Protein AF-A0A078A873-F1 (afdb_monomer)

Organism: Stylonychia lemnae (NCBI:txid5949)

Solvent-accessible surface area (backbone atoms only — not comparable to full-atom values): 9848 Å² total; per-residue (Å²): 136,90,78,85,77,94,70,77,91,66,71,92,48,59,65,56,62,47,48,80,76,44,80,87,74,62,96,82,60,62,73,86,63,49,73,56,48,77,45,79,55,89,97,46,81,45,78,40,65,69,49,51,72,36,46,50,52,26,49,53,39,45,72,77,40,62,65,85,76,32,54,64,39,48,48,52,27,51,53,42,46,54,52,48,49,52,50,43,49,53,43,50,52,56,51,51,50,54,56,53,67,69,50,83,52,63,68,58,48,42,49,55,50,52,53,48,50,52,52,32,52,53,43,49,56,51,46,74,71,48,65,98,41,81,92,36,46,65,61,46,52,48,40,52,53,52,37,52,50,44,51,53,52,51,62,73,47,49,77,78,59,52,82,88,126

Mean predicted aligned error: 9.39 Å

Foldseek 3Di:
DFDDPDDDGDPVCPPVVVVLLAADADPPQDPVQQDWDFDPDDPDTDTHHFLPVLVVLLVVDVVVDPNVVSPPSVVVSVVSSVVSNVSSLVSRLVVLQVVLVVDPDLVVSVVVLVVLVVVLVVLVVVLVVQDPDPVCVSVNVNSVSSNVSSVVSSVSSVVSNDPPD

Structure (mmCIF, N/CA/C/O backbone):
data_AF-A0A078A873-F1
#
_entry.id   AF-A0A078A873-F1
#
loop_
_atom_site.group_PDB
_atom_site.id
_atom_site.type_symbol
_atom_site.label_atom_id
_atom_site.label_alt_id
_atom_site.label_comp_id
_atom_site.label_asym_id
_atom_site.label_entity_id
_atom_site.label_seq_id
_atom_site.pdbx_PDB_ins_code
_atom_site.Cartn_x
_atom_site.Cartn_y
_atom_site.Cartn_z
_atom_site.occupancy
_atom_site.B_iso_or_equiv
_atom_site.auth_seq_id
_atom_site.auth_comp_id
_atom_site.auth_asym_id
_atom_site.auth_atom_id
_atom_site.pdbx_PDB_model_num
ATOM 1 N N . MET A 1 1 ? 4.518 14.159 -18.890 1.00 29.50 1 MET A N 1
ATOM 2 C CA . MET A 1 1 ? 4.960 14.327 -20.296 1.00 29.50 1 MET A CA 1
ATOM 3 C C . MET A 1 1 ? 6.431 14.709 -20.247 1.00 29.50 1 MET A C 1
ATOM 5 O O . MET A 1 1 ? 6.755 15.573 -19.449 1.00 29.50 1 MET A O 1
ATOM 9 N N . ILE A 1 2 ? 7.322 14.037 -20.979 1.00 33.69 2 ILE A N 1
ATOM 10 C CA . ILE A 1 2 ? 8.762 14.352 -20.968 1.00 33.69 2 ILE A CA 1
ATOM 11 C C . ILE A 1 2 ? 9.029 15.243 -22.185 1.00 33.69 2 ILE A C 1
ATOM 13 O O . ILE A 1 2 ? 8.857 14.781 -23.309 1.00 33.69 2 ILE A O 1
ATOM 17 N N . SER A 1 3 ? 9.370 16.513 -21.957 1.00 30.94 3 SER A N 1
ATOM 18 C CA . SER A 1 3 ? 9.755 17.457 -23.015 1.00 30.94 3 SER A CA 1
ATOM 19 C C . SER A 1 3 ? 11.266 17.382 -23.250 1.00 30.94 3 SER A C 1
ATOM 21 O O . SER A 1 3 ? 12.039 17.341 -22.294 1.00 30.94 3 SER A O 1
ATOM 23 N N . THR A 1 4 ? 11.691 17.323 -24.512 1.00 41.44 4 THR A N 1
ATOM 24 C CA . THR A 1 4 ? 13.090 17.102 -24.921 1.00 41.44 4 THR A CA 1
ATOM 25 C C . THR A 1 4 ? 13.660 18.279 -25.712 1.00 41.44 4 THR A C 1
ATOM 27 O O . THR A 1 4 ? 14.309 18.075 -26.737 1.00 41.44 4 THR A O 1
ATOM 30 N N . ASP A 1 5 ? 13.457 19.513 -25.248 1.00 36.34 5 ASP A N 1
ATOM 31 C CA . ASP A 1 5 ? 14.071 20.683 -25.883 1.00 36.34 5 ASP A CA 1
ATOM 32 C C . ASP A 1 5 ? 15.450 21.009 -25.280 1.00 36.34 5 ASP A C 1
ATOM 34 O O . ASP A 1 5 ? 15.597 21.717 -24.290 1.00 36.34 5 ASP A O 1
ATOM 38 N N . SER A 1 6 ? 16.472 20.427 -25.918 1.00 42.94 6 SER A N 1
ATOM 39 C CA . SER A 1 6 ? 17.846 20.901 -26.204 1.00 42.94 6 SER A CA 1
ATOM 40 C C . SER A 1 6 ? 18.712 21.705 -25.202 1.00 42.94 6 SER A C 1
ATOM 42 O O . SER A 1 6 ? 19.849 22.023 -25.557 1.00 42.94 6 SER A O 1
ATOM 44 N N . LYS A 1 7 ? 18.326 21.975 -23.950 1.00 35.41 7 LYS A N 1
ATOM 45 C CA . LYS A 1 7 ? 19.228 22.591 -22.946 1.00 35.41 7 LYS A CA 1
ATOM 46 C C . LYS A 1 7 ? 19.014 22.035 -21.539 1.00 35.41 7 LYS A C 1
ATOM 48 O O . LYS A 1 7 ? 18.403 22.679 -20.698 1.00 35.41 7 LYS A O 1
ATOM 53 N N . GLY A 1 8 ? 19.599 20.866 -21.272 1.00 39.00 8 GLY A N 1
ATOM 54 C CA . GLY A 1 8 ? 19.561 20.235 -19.951 1.00 39.00 8 GLY A CA 1
ATOM 55 C C . GLY A 1 8 ? 18.197 19.618 -19.634 1.00 39.00 8 GLY A C 1
ATOM 56 O O . GLY A 1 8 ? 17.147 20.181 -19.923 1.00 39.00 8 GLY A O 1
ATOM 57 N N . PHE A 1 9 ? 18.210 18.413 -19.071 1.00 43.66 9 PHE A N 1
ATOM 58 C CA . PHE A 1 9 ? 16.983 17.683 -18.773 1.00 43.66 9 PHE A CA 1
ATOM 59 C C . PHE A 1 9 ? 16.409 18.144 -17.435 1.00 43.66 9 PHE A C 1
ATOM 61 O O . PHE A 1 9 ? 17.008 17.912 -16.387 1.00 43.66 9 PHE A O 1
ATOM 68 N N . TYR A 1 10 ? 15.225 18.748 -17.477 1.00 39.06 10 TYR A N 1
ATOM 69 C CA . TYR A 1 10 ? 14.359 18.902 -16.316 1.00 39.06 10 TYR A CA 1
ATOM 70 C C . TYR A 1 10 ? 13.255 17.847 -16.450 1.00 39.06 10 TYR A C 1
ATOM 72 O O . TYR A 1 10 ? 12.367 17.972 -17.292 1.00 39.06 10 TYR A O 1
ATOM 80 N N . ILE A 1 11 ? 13.309 16.765 -15.665 1.00 49.22 11 ILE A N 1
ATOM 81 C CA . ILE A 1 11 ? 12.095 15.973 -15.442 1.00 49.22 11 ILE A CA 1
ATOM 82 C C . ILE A 1 11 ? 11.259 16.846 -14.516 1.00 49.22 11 ILE A C 1
ATOM 84 O O . ILE A 1 11 ? 11.454 16.807 -13.304 1.00 49.22 11 ILE A O 1
ATOM 88 N N . GLU A 1 12 ? 10.375 17.663 -15.098 1.00 42.19 12 GLU A N 1
ATOM 89 C CA . GLU A 1 12 ? 9.560 18.661 -14.383 1.00 42.19 12 GLU A CA 1
ATOM 90 C C . GLU A 1 12 ? 8.782 18.074 -13.204 1.00 42.19 12 GLU A C 1
ATOM 92 O O . GLU A 1 12 ? 8.329 18.819 -12.341 1.00 42.19 12 GLU A O 1
ATOM 97 N N . ASN A 1 13 ? 8.666 16.744 -13.120 1.00 51.75 13 ASN A N 1
ATOM 98 C CA . ASN A 1 13 ? 7.988 16.100 -12.016 1.00 51.75 13 ASN A CA 1
ATOM 99 C C . ASN A 1 13 ? 8.462 14.660 -11.737 1.00 51.75 13 ASN A C 1
ATOM 101 O O . ASN A 1 13 ? 7.678 13.710 -11.745 1.00 51.75 13 ASN A O 1
ATOM 105 N N . LEU A 1 14 ? 9.764 14.474 -11.472 1.00 51.47 14 LEU A N 1
ATOM 106 C CA . LEU A 1 14 ? 10.321 13.166 -11.073 1.00 51.47 14 LEU A CA 1
ATOM 107 C C . LEU A 1 14 ? 9.574 12.587 -9.854 1.00 51.47 14 LEU A C 1
ATOM 109 O O . LEU A 1 14 ? 9.310 11.387 -9.790 1.00 51.47 14 LEU A O 1
ATOM 113 N N . GLY A 1 15 ? 9.159 13.463 -8.933 1.00 54.22 15 GLY A N 1
ATOM 114 C CA . GLY A 1 15 ? 8.346 13.108 -7.773 1.00 54.22 15 GLY A CA 1
ATOM 115 C C . GLY A 1 15 ? 6.931 12.631 -8.122 1.00 54.22 15 GLY A C 1
ATOM 116 O O . GLY A 1 15 ? 6.424 11.731 -7.459 1.00 54.22 15 GLY A O 1
ATOM 117 N N . GLU A 1 16 ? 6.277 13.161 -9.162 1.00 52.62 16 GLU A N 1
ATOM 118 C CA . GLU A 1 16 ? 4.968 12.642 -9.603 1.00 52.62 16 GLU A CA 1
ATOM 119 C C . GLU A 1 16 ? 5.088 11.269 -10.257 1.00 52.62 16 GLU A C 1
ATOM 121 O O . GLU A 1 16 ? 4.308 10.377 -9.929 1.00 52.62 16 GLU A O 1
ATOM 126 N N . LEU A 1 17 ? 6.109 11.059 -11.092 1.00 52.34 17 LEU A N 1
ATOM 127 C CA . LEU A 1 17 ? 6.383 9.741 -11.669 1.00 52.34 17 LEU A CA 1
ATOM 128 C C . LEU A 1 17 ? 6.653 8.707 -10.563 1.00 52.34 17 LEU A C 1
ATOM 130 O O . LEU A 1 17 ? 6.172 7.576 -10.615 1.00 52.34 17 LEU A O 1
ATOM 134 N N . ASN A 1 18 ? 7.379 9.104 -9.515 1.00 55.66 18 ASN A N 1
ATOM 135 C CA . ASN A 1 18 ? 7.635 8.236 -8.372 1.00 55.66 18 ASN A CA 1
ATOM 136 C C . ASN A 1 18 ? 6.360 7.984 -7.541 1.00 55.66 18 ASN A C 1
ATOM 138 O O . ASN A 1 18 ? 6.158 6.864 -7.067 1.00 55.66 18 ASN A O 1
ATOM 142 N N . LYS A 1 19 ? 5.465 8.977 -7.404 1.00 59.62 19 LYS A N 1
ATOM 143 C CA . LYS A 1 19 ? 4.156 8.844 -6.730 1.00 59.62 19 LYS A CA 1
ATOM 144 C C . LYS A 1 19 ? 3.207 7.893 -7.452 1.00 59.62 19 LYS A C 1
ATOM 146 O O . LYS A 1 19 ? 2.561 7.092 -6.783 1.00 59.62 19 LYS A O 1
ATOM 151 N N . GLU A 1 20 ? 3.153 7.923 -8.785 1.00 57.47 20 GLU A N 1
ATOM 152 C CA . GLU A 1 20 ? 2.361 6.962 -9.577 1.00 57.47 20 GLU A CA 1
ATOM 153 C C . GLU A 1 20 ? 2.781 5.506 -9.316 1.00 57.47 20 GLU A C 1
ATOM 155 O O . GLU A 1 20 ? 1.986 4.573 -9.452 1.00 57.47 20 GLU A O 1
ATOM 160 N N . HIS A 1 21 ? 4.028 5.316 -8.886 1.00 58.62 21 HIS A N 1
ATOM 161 C CA . HIS A 1 21 ? 4.623 4.027 -8.563 1.00 58.62 21 HIS A CA 1
ATOM 162 C C . HIS A 1 21 ? 4.847 3.801 -7.061 1.00 58.62 21 HIS A C 1
ATOM 164 O O . HIS A 1 21 ? 5.562 2.867 -6.703 1.00 58.62 21 HIS A O 1
ATOM 170 N N . SER A 1 22 ? 4.274 4.628 -6.183 1.00 65.81 22 SER A N 1
ATOM 171 C CA . SER A 1 22 ? 4.401 4.500 -4.724 1.00 65.81 22 SER A CA 1
ATOM 172 C C . SER A 1 22 ? 3.065 4.116 -4.088 1.00 65.81 22 SER A C 1
ATOM 174 O O . SER A 1 22 ? 2.024 4.569 -4.565 1.00 65.81 22 SER A O 1
ATOM 176 N N . PRO A 1 23 ? 3.041 3.298 -3.022 1.00 72.38 23 PRO A N 1
ATOM 177 C CA . PRO A 1 23 ? 1.804 2.916 -2.336 1.00 72.38 23 PRO A CA 1
ATOM 178 C C . PRO A 1 23 ? 1.030 4.140 -1.822 1.00 72.38 23 PRO A C 1
ATOM 180 O O . PRO A 1 23 ? 1.607 5.202 -1.584 1.00 72.38 23 PRO A O 1
ATOM 183 N N . SER A 1 24 ? -0.292 4.011 -1.671 1.00 80.44 24 SER A N 1
ATOM 184 C CA . SER A 1 24 ? -1.113 5.083 -1.092 1.00 80.44 24 SER A CA 1
ATOM 185 C C . SER A 1 24 ? -0.713 5.280 0.365 1.00 80.44 24 SER A C 1
ATOM 187 O O . SER A 1 24 ? -0.576 4.316 1.113 1.00 80.44 24 SER A O 1
ATOM 189 N N . LEU A 1 25 ? -0.549 6.523 0.803 1.00 84.81 25 LEU A N 1
ATOM 190 C CA . LEU A 1 25 ? -0.337 6.809 2.219 1.00 84.81 25 LEU A CA 1
ATOM 191 C C . LEU A 1 25 ? -1.686 7.091 2.894 1.00 84.81 25 LEU A C 1
ATOM 193 O O . LEU A 1 25 ? -2.548 7.728 2.281 1.00 84.81 25 LEU A O 1
ATOM 197 N N . PRO A 1 26 ? -1.898 6.654 4.148 1.00 86.00 26 PRO A N 1
ATOM 198 C CA . PRO A 1 26 ? -3.013 7.138 4.952 1.00 86.00 26 PRO A CA 1
ATOM 199 C C . PRO A 1 26 ? -3.002 8.672 5.038 1.00 86.00 26 PRO A C 1
ATOM 201 O O . PRO A 1 26 ? -1.938 9.283 5.093 1.00 86.00 26 PRO A O 1
ATOM 204 N N . MET A 1 27 ? -4.183 9.294 5.096 1.00 82.44 27 MET A N 1
ATOM 205 C CA . MET A 1 27 ? -4.340 10.758 5.021 1.00 82.44 27 MET A CA 1
ATOM 206 C C . MET A 1 27 ? -3.518 11.529 6.070 1.00 82.44 27 MET A C 1
ATOM 208 O O . MET A 1 27 ? -3.008 12.603 5.771 1.00 82.44 27 MET A O 1
ATOM 212 N N . ASN A 1 28 ? -3.348 10.954 7.264 1.00 85.12 28 ASN A N 1
ATOM 213 C CA . ASN A 1 28 ? -2.618 11.559 8.383 1.00 85.12 28 ASN A CA 1
ATOM 214 C C . ASN A 1 28 ? -1.268 10.875 8.652 1.00 85.12 28 ASN A C 1
ATOM 216 O O . ASN A 1 28 ? -0.715 11.012 9.741 1.00 85.12 28 ASN A O 1
ATOM 220 N N . PHE A 1 29 ? -0.752 10.097 7.696 1.00 86.94 29 PHE A N 1
ATOM 221 C CA . PHE A 1 29 ? 0.524 9.418 7.876 1.00 86.94 29 PHE A CA 1
ATOM 222 C C . PHE A 1 29 ? 1.674 10.446 7.918 1.00 86.94 29 PHE A C 1
ATOM 224 O O . PHE A 1 29 ? 1.821 11.225 6.969 1.00 86.94 29 PHE A O 1
ATOM 231 N N . PRO A 1 30 ? 2.491 10.470 8.987 1.00 86.88 30 PRO A N 1
ATOM 232 C CA . PRO A 1 30 ? 3.561 11.452 9.147 1.00 86.88 30 PRO A CA 1
ATOM 233 C C . PRO A 1 30 ? 4.649 11.255 8.088 1.00 86.88 30 PRO A C 1
ATOM 235 O O . PRO A 1 30 ? 5.179 10.154 7.910 1.00 86.88 30 PRO A O 1
ATOM 238 N N . LYS A 1 31 ? 5.009 12.335 7.386 1.00 83.12 31 LYS A N 1
ATOM 239 C CA . LYS A 1 31 ? 5.997 12.294 6.293 1.00 83.12 31 LYS A CA 1
ATOM 240 C C . LYS A 1 31 ? 7.390 11.926 6.795 1.00 83.12 31 LYS A C 1
ATOM 242 O O . LYS A 1 31 ? 8.168 11.336 6.057 1.00 83.12 31 LYS A O 1
ATOM 247 N N . GLU A 1 32 ? 7.679 12.215 8.057 1.00 83.25 32 GLU A N 1
ATOM 248 C CA . GLU A 1 32 ? 8.946 11.923 8.725 1.00 83.25 32 GLU A CA 1
ATOM 249 C C . GLU A 1 32 ? 9.171 10.414 8.905 1.00 83.25 32 GLU A C 1
ATOM 251 O O . GLU A 1 32 ? 10.305 9.978 9.087 1.00 83.25 32 GLU A O 1
ATOM 256 N N . ARG A 1 33 ? 8.101 9.604 8.843 1.00 82.88 33 ARG A N 1
ATOM 257 C CA . ARG A 1 33 ? 8.185 8.137 8.893 1.00 82.88 33 ARG A CA 1
ATOM 258 C C . ARG A 1 33 ? 8.419 7.498 7.528 1.00 82.88 33 ARG A C 1
ATOM 260 O O . ARG A 1 33 ? 8.613 6.283 7.470 1.00 82.88 33 ARG A O 1
ATOM 267 N N . LEU A 1 34 ? 8.384 8.269 6.439 1.00 82.19 34 LEU A N 1
ATOM 268 C CA . LEU A 1 34 ? 8.729 7.733 5.129 1.00 82.19 34 LEU A CA 1
ATOM 269 C C . LEU A 1 34 ? 10.201 7.321 5.116 1.00 82.19 34 LEU A C 1
ATOM 271 O O . LEU A 1 34 ? 11.044 8.005 5.702 1.00 82.19 34 LEU A O 1
ATOM 275 N N . PRO A 1 35 ? 10.530 6.186 4.481 1.00 77.00 35 PRO A N 1
ATOM 276 C CA . PRO A 1 35 ? 11.909 5.770 4.391 1.00 77.00 35 PRO A CA 1
ATOM 277 C C . PRO A 1 35 ? 12.642 6.787 3.510 1.00 77.00 35 PRO A C 1
ATOM 279 O O . PRO A 1 35 ? 12.270 7.031 2.360 1.00 77.00 35 PRO A O 1
ATOM 282 N N . CYS A 1 36 ? 13.692 7.374 4.070 1.00 73.06 36 CYS A N 1
ATOM 283 C CA . CYS A 1 36 ? 14.558 8.322 3.389 1.00 73.06 36 CYS A CA 1
ATOM 284 C C . CYS A 1 36 ? 16.009 7.918 3.624 1.00 73.06 36 CYS A C 1
ATOM 286 O O . CYS A 1 36 ? 16.373 7.482 4.721 1.00 73.06 36 CYS A O 1
ATOM 288 N N . LYS A 1 37 ? 16.863 8.094 2.613 1.00 66.56 37 LYS A N 1
ATOM 289 C CA . LYS A 1 37 ? 18.306 7.995 2.831 1.00 66.56 37 LYS A CA 1
ATOM 290 C C . LYS A 1 37 ? 18.792 9.325 3.386 1.00 66.56 37 LYS A C 1
ATOM 292 O O . LYS A 1 37 ? 18.664 10.360 2.735 1.00 66.56 37 LYS A O 1
ATOM 297 N N . ILE A 1 38 ? 19.339 9.281 4.596 1.00 60.88 38 ILE A N 1
ATOM 298 C CA . ILE A 1 38 ? 20.004 10.426 5.212 1.00 60.88 38 ILE A CA 1
ATOM 299 C C . ILE A 1 38 ? 21.448 10.413 4.721 1.00 60.88 38 ILE A C 1
ATOM 301 O O . ILE A 1 38 ? 22.257 9.598 5.167 1.00 60.88 38 ILE A O 1
ATOM 305 N N . TYR A 1 39 ? 21.773 11.325 3.812 1.00 56.72 39 TYR A N 1
ATOM 306 C CA . TYR A 1 39 ? 23.155 11.589 3.441 1.00 56.72 39 TYR A CA 1
ATOM 307 C C . TYR A 1 39 ? 23.689 12.705 4.335 1.00 56.72 39 TYR A C 1
ATOM 309 O O . TYR A 1 39 ? 23.171 13.823 4.340 1.00 56.72 39 TYR A O 1
ATOM 317 N N . LYS A 1 40 ? 24.731 12.395 5.113 1.00 51.91 40 LYS A N 1
ATOM 318 C CA . LYS A 1 40 ? 25.512 13.411 5.821 1.00 51.91 40 LYS A CA 1
ATOM 319 C C . LYS A 1 40 ? 26.581 13.930 4.868 1.00 51.91 40 LYS A C 1
ATOM 321 O O . LYS A 1 40 ? 27.629 13.305 4.725 1.00 51.91 40 LYS A O 1
ATOM 326 N N . ILE A 1 41 ? 26.305 15.049 4.207 1.00 54.00 41 ILE A N 1
ATOM 327 C CA . ILE A 1 41 ? 27.312 15.787 3.442 1.00 54.00 41 ILE A CA 1
ATOM 328 C C . ILE A 1 41 ? 27.657 17.013 4.289 1.00 54.00 41 ILE A C 1
ATOM 330 O O . ILE A 1 41 ? 26.838 17.916 4.457 1.00 54.00 41 ILE A O 1
ATOM 334 N N . THR A 1 42 ? 28.848 16.988 4.896 1.00 66.06 42 THR A N 1
ATOM 335 C CA . THR A 1 42 ? 29.333 18.037 5.814 1.00 66.06 42 THR A CA 1
ATOM 336 C C . THR A 1 42 ? 28.306 18.405 6.907 1.00 66.06 42 THR A C 1
ATOM 338 O O . THR A 1 42 ? 27.936 17.536 7.694 1.00 66.06 42 THR A O 1
ATOM 341 N N . LEU A 1 43 ? 27.868 19.668 6.999 1.00 50.72 43 LEU A N 1
ATOM 342 C CA . LEU A 1 43 ? 26.957 20.203 8.031 1.00 50.72 43 LEU A CA 1
ATOM 343 C C . LEU A 1 43 ? 25.476 20.189 7.608 1.00 50.72 43 LEU A C 1
ATOM 345 O O . LEU A 1 43 ? 24.626 20.669 8.355 1.00 50.72 43 LEU A O 1
ATOM 349 N N . THR A 1 44 ? 25.156 19.639 6.433 1.00 41.28 44 THR A N 1
ATOM 350 C CA . THR A 1 44 ? 23.795 19.659 5.880 1.00 41.28 44 THR A CA 1
ATOM 351 C C . THR A 1 44 ? 23.261 18.236 5.751 1.00 41.28 44 THR A C 1
ATOM 353 O O . THR A 1 44 ? 23.937 17.340 5.242 1.00 41.28 44 THR A O 1
ATOM 356 N N . ILE A 1 45 ? 22.034 18.010 6.219 1.00 55.12 45 ILE A N 1
ATOM 357 C CA . ILE A 1 45 ? 21.336 16.735 6.043 1.00 55.12 45 ILE A CA 1
ATOM 358 C C . ILE A 1 45 ? 20.578 16.801 4.719 1.00 55.12 45 ILE A C 1
ATOM 360 O O . ILE A 1 45 ? 19.625 17.566 4.593 1.00 55.12 45 ILE A O 1
ATOM 364 N N . MET A 1 46 ? 20.990 15.991 3.741 1.00 43.62 46 MET A N 1
ATOM 365 C CA . MET A 1 46 ? 20.189 15.754 2.541 1.00 43.62 46 MET A CA 1
ATOM 366 C C . MET A 1 46 ? 19.304 14.529 2.753 1.00 43.62 46 MET A C 1
ATOM 368 O O . MET A 1 46 ? 19.790 13.436 3.055 1.00 43.62 46 MET A O 1
ATOM 372 N N . ILE A 1 47 ? 17.999 14.732 2.584 1.00 54.12 47 ILE A N 1
ATOM 373 C CA . ILE A 1 47 ? 16.975 13.690 2.617 1.00 54.12 47 ILE A CA 1
ATOM 374 C C . ILE A 1 47 ? 16.681 13.329 1.161 1.00 54.12 47 ILE A C 1
ATOM 376 O O . ILE A 1 47 ? 16.010 14.089 0.469 1.00 54.12 47 I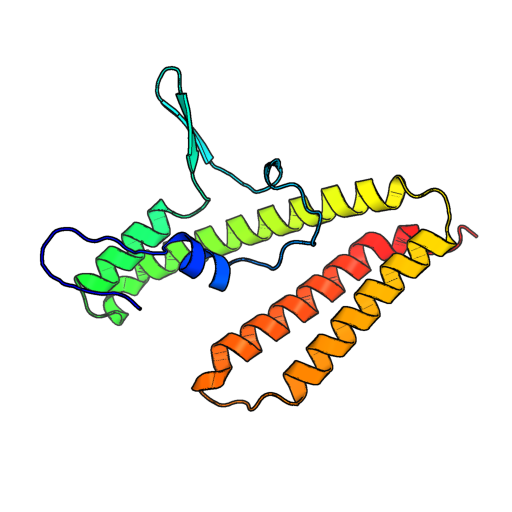LE A O 1
ATOM 380 N N . ALA A 1 48 ? 17.216 12.205 0.688 1.00 58.59 48 ALA A N 1
ATOM 381 C CA . ALA A 1 48 ? 16.920 11.706 -0.653 1.00 58.59 48 ALA A CA 1
ATOM 382 C C . ALA A 1 48 ? 15.817 10.643 -0.596 1.00 58.59 48 ALA A C 1
ATOM 384 O O . ALA A 1 48 ? 15.801 9.799 0.315 1.00 58.59 48 ALA A O 1
ATOM 385 N N . GLU A 1 49 ? 14.918 10.660 -1.583 1.00 65.88 49 GLU A N 1
ATOM 386 C CA . GLU A 1 49 ? 13.893 9.627 -1.731 1.00 65.88 49 GLU A CA 1
ATOM 387 C C . GLU A 1 49 ? 14.553 8.267 -2.000 1.00 65.88 49 GLU A C 1
ATOM 389 O O . GLU A 1 49 ? 15.524 8.146 -2.757 1.00 65.88 49 GLU A O 1
ATOM 394 N N . LEU A 1 50 ? 14.023 7.197 -1.393 1.00 69.06 50 LEU A N 1
ATOM 395 C CA . LEU A 1 50 ? 14.485 5.856 -1.738 1.00 69.06 50 LEU A CA 1
ATOM 396 C C . LEU A 1 50 ? 14.280 5.605 -3.239 1.00 69.06 50 LEU A C 1
ATOM 398 O O . LEU A 1 50 ? 13.194 5.816 -3.781 1.00 69.06 50 LEU A O 1
ATOM 402 N N . CYS A 1 51 ? 15.329 5.068 -3.866 1.00 80.25 51 CYS A N 1
ATOM 403 C CA . CYS A 1 51 ? 15.383 4.636 -5.266 1.00 80.25 51 CYS A CA 1
ATOM 404 C C . CYS A 1 51 ? 15.579 5.720 -6.325 1.00 80.25 51 CYS A C 1
ATOM 406 O O . CYS A 1 51 ? 15.592 5.371 -7.503 1.00 80.25 51 CYS A O 1
ATOM 408 N N . GLU A 1 52 ? 15.820 6.975 -5.943 1.00 81.81 52 GLU A N 1
ATOM 409 C CA . GLU A 1 52 ? 16.114 8.058 -6.893 1.00 81.81 52 GLU A CA 1
ATOM 410 C C . GLU A 1 52 ? 17.293 7.714 -7.822 1.00 81.81 52 GLU A C 1
ATOM 412 O O . GLU A 1 52 ? 17.166 7.764 -9.041 1.00 81.81 52 GLU A O 1
ATOM 417 N N . GLU A 1 53 ? 18.413 7.240 -7.269 1.00 83.50 53 GLU A N 1
ATOM 418 C CA . GLU A 1 53 ? 19.585 6.845 -8.065 1.00 83.50 53 GLU A CA 1
ATOM 419 C C . GLU A 1 53 ? 19.267 5.713 -9.059 1.00 83.50 53 GLU A C 1
ATOM 421 O O . GLU A 1 53 ? 19.694 5.740 -10.214 1.00 83.50 53 GLU A O 1
ATOM 426 N N . ALA A 1 54 ? 18.495 4.713 -8.623 1.00 84.69 54 ALA A N 1
ATOM 427 C CA . ALA A 1 54 ? 18.101 3.595 -9.475 1.00 84.69 54 ALA A CA 1
ATOM 428 C C . ALA A 1 54 ? 17.128 4.044 -10.578 1.00 84.69 54 ALA A C 1
ATOM 430 O O . ALA A 1 54 ? 17.246 3.591 -11.716 1.00 84.69 54 ALA A O 1
ATOM 431 N N . LEU A 1 55 ? 16.216 4.969 -10.258 1.00 84.19 55 LEU A N 1
ATOM 432 C CA . LEU A 1 55 ? 15.299 5.588 -11.211 1.00 84.19 55 LEU A CA 1
ATOM 433 C C . LEU A 1 55 ? 16.062 6.394 -12.264 1.00 84.19 55 LEU A C 1
ATOM 435 O O . LEU A 1 55 ? 15.774 6.261 -13.452 1.00 84.19 55 LEU A O 1
ATOM 439 N N . ILE A 1 56 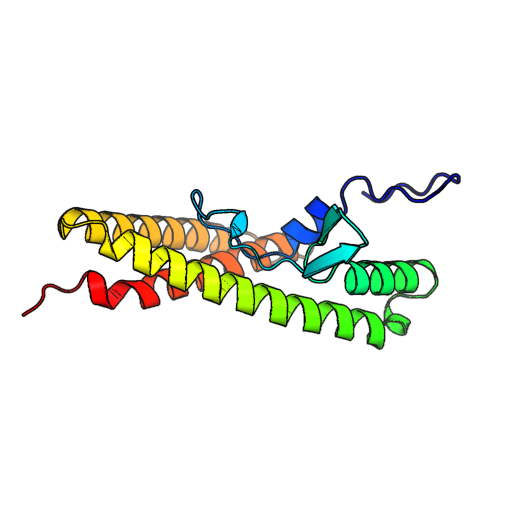? 17.052 7.190 -11.852 1.00 84.56 56 ILE A N 1
ATOM 440 C CA . ILE A 1 56 ? 17.890 7.977 -12.765 1.00 84.56 56 ILE A CA 1
ATOM 441 C C . ILE A 1 56 ? 18.651 7.045 -13.710 1.00 84.56 56 ILE A C 1
ATOM 443 O O . ILE A 1 56 ? 18.588 7.237 -14.921 1.00 84.56 56 ILE A O 1
ATOM 447 N N . LYS A 1 57 ? 19.313 6.001 -13.193 1.00 87.06 57 LYS A N 1
ATOM 448 C CA . LYS A 1 57 ? 20.062 5.035 -14.022 1.00 87.06 57 LYS A CA 1
ATOM 449 C C . LYS A 1 57 ? 19.168 4.318 -15.031 1.00 87.06 57 LYS A C 1
ATOM 451 O O . LYS A 1 57 ? 19.512 4.237 -16.207 1.00 87.06 57 LYS A O 1
ATOM 456 N N . MET A 1 58 ? 18.005 3.844 -14.587 1.00 88.19 58 MET A N 1
ATOM 457 C CA . MET A 1 58 ? 17.013 3.222 -15.464 1.00 88.19 58 MET A CA 1
ATOM 458 C C . MET A 1 58 ? 16.513 4.201 -16.530 1.00 88.19 58 MET A C 1
ATOM 460 O O . MET A 1 58 ? 16.477 3.845 -17.707 1.00 88.19 58 MET A O 1
ATOM 464 N N . SER A 1 59 ? 16.187 5.435 -16.144 1.00 83.00 59 SER A N 1
ATOM 465 C CA . SER A 1 59 ? 15.721 6.460 -17.081 1.00 83.00 59 SER A CA 1
ATOM 466 C C . SER A 1 59 ? 16.789 6.760 -18.128 1.00 83.00 59 SER A C 1
ATOM 468 O O . SER A 1 59 ? 16.508 6.682 -19.319 1.00 83.00 59 SER A O 1
ATOM 470 N N . LEU A 1 60 ? 18.032 7.017 -17.702 1.00 87.31 60 LEU A N 1
ATOM 471 C CA . LEU A 1 60 ? 19.162 7.273 -18.598 1.00 87.31 60 LEU A CA 1
ATOM 472 C C . LEU A 1 60 ? 19.377 6.133 -19.595 1.00 87.31 60 LEU A C 1
ATOM 474 O O . LEU A 1 60 ? 19.566 6.404 -20.778 1.00 87.31 60 LEU A O 1
ATOM 478 N N . CYS A 1 61 ? 19.288 4.875 -19.154 1.00 87.88 61 CYS A N 1
ATOM 479 C CA . CYS A 1 61 ? 19.400 3.747 -20.072 1.00 87.88 61 CYS A CA 1
ATOM 480 C C . CYS A 1 61 ? 18.292 3.769 -21.130 1.00 87.88 61 CYS A C 1
ATOM 482 O O . CYS A 1 61 ? 18.592 3.663 -22.316 1.00 87.88 61 CYS A O 1
ATOM 484 N N . VAL A 1 62 ? 17.029 3.929 -20.718 1.00 84.88 62 VAL A N 1
ATOM 485 C CA . VAL A 1 62 ? 15.874 3.936 -21.636 1.00 84.88 62 VAL A CA 1
ATOM 486 C C . VAL A 1 62 ? 15.937 5.108 -22.620 1.00 84.88 62 VAL A C 1
ATOM 488 O O . VAL A 1 62 ? 15.415 5.002 -23.726 1.00 84.88 62 VAL A O 1
ATOM 491 N N . PHE A 1 63 ? 16.588 6.212 -22.248 1.00 82.38 63 PHE A N 1
ATOM 492 C CA . PHE A 1 63 ? 16.848 7.320 -23.167 1.00 82.38 63 PHE A CA 1
ATOM 493 C C . PHE A 1 63 ? 17.959 7.024 -24.172 1.00 82.38 63 PHE A C 1
ATOM 495 O O . PHE A 1 63 ? 17.869 7.445 -25.322 1.00 82.38 63 PHE A O 1
ATOM 502 N N . GLN A 1 64 ? 19.024 6.351 -23.741 1.00 88.19 64 GLN A N 1
ATOM 503 C CA . GLN A 1 64 ? 20.201 6.101 -24.575 1.00 88.19 64 GLN A CA 1
ATOM 504 C C . GLN A 1 64 ? 20.054 4.862 -25.462 1.00 88.19 64 GLN A C 1
ATOM 506 O O . GLN A 1 64 ? 20.705 4.768 -26.499 1.00 88.19 64 GLN A O 1
ATOM 511 N N . ASN A 1 65 ? 19.210 3.912 -25.064 1.00 85.62 65 ASN A N 1
ATOM 512 C CA . ASN A 1 65 ? 19.078 2.603 -25.688 1.00 85.62 65 ASN A CA 1
ATOM 513 C C . ASN A 1 65 ? 17.605 2.230 -25.886 1.00 85.62 65 ASN A C 1
ATOM 515 O O . ASN A 1 65 ? 16.704 2.780 -25.259 1.00 85.62 65 ASN A O 1
ATOM 519 N N . GLN A 1 66 ? 17.348 1.223 -26.723 1.00 80.19 66 GLN A N 1
ATOM 520 C CA . GLN A 1 66 ? 16.018 0.618 -26.802 1.00 80.19 66 GLN A CA 1
ATOM 521 C C . GLN A 1 66 ? 15.633 0.002 -25.444 1.00 80.19 66 GLN A C 1
ATOM 523 O O . GLN A 1 66 ? 16.456 -0.633 -24.784 1.00 80.19 66 GLN A O 1
ATOM 528 N N . SER A 1 67 ? 14.373 0.153 -25.019 1.00 76.69 67 SER A N 1
ATOM 529 C CA . SER A 1 67 ? 13.933 -0.227 -23.663 1.00 76.69 67 SER A CA 1
ATOM 530 C C . SER A 1 67 ? 14.149 -1.709 -23.319 1.00 76.69 67 SER A C 1
ATOM 532 O O . SER A 1 67 ? 14.325 -2.048 -22.150 1.00 76.69 67 SER A O 1
ATOM 534 N N . ASN A 1 68 ? 14.158 -2.593 -24.321 1.00 79.81 68 ASN A N 1
ATOM 535 C CA . ASN A 1 68 ? 14.446 -4.024 -24.174 1.00 79.81 68 ASN A CA 1
ATOM 536 C C . ASN A 1 68 ? 15.907 -4.320 -23.787 1.00 79.81 68 ASN A C 1
ATOM 538 O O . ASN A 1 68 ? 16.171 -5.390 -23.243 1.00 79.81 68 ASN A O 1
ATOM 542 N N . LEU A 1 69 ? 16.838 -3.393 -24.028 1.00 86.69 69 LEU A N 1
ATOM 543 C CA . LEU A 1 69 ? 18.250 -3.523 -23.652 1.00 86.69 69 LEU A CA 1
ATOM 544 C C . LEU A 1 69 ? 18.518 -3.092 -22.200 1.00 86.69 69 LEU A C 1
ATOM 546 O O . LEU A 1 69 ? 19.504 -3.513 -21.610 1.00 86.69 69 LEU A O 1
ATOM 550 N N . CYS A 1 70 ? 17.603 -2.337 -21.587 1.00 88.75 70 CYS A N 1
ATOM 551 C CA . CYS A 1 70 ? 17.723 -1.817 -20.217 1.00 88.75 70 CYS A CA 1
ATOM 552 C C . CYS A 1 70 ? 17.192 -2.778 -19.145 1.00 88.75 70 CYS A C 1
ATOM 554 O O . CYS A 1 70 ? 16.671 -2.363 -18.106 1.00 88.75 70 CYS A O 1
ATOM 556 N N . GLY A 1 71 ? 17.233 -4.087 -19.413 1.00 87.12 71 GLY A N 1
ATOM 557 C CA . GLY A 1 71 ? 16.665 -5.102 -18.524 1.00 87.12 71 GLY A CA 1
ATOM 558 C C . GLY A 1 71 ? 17.311 -5.107 -17.134 1.00 87.12 71 GLY A C 1
ATOM 559 O O . GLY A 1 71 ? 16.623 -5.312 -16.131 1.00 87.12 71 GLY A O 1
ATOM 560 N N . GLN A 1 72 ? 18.616 -4.835 -17.059 1.00 91.19 72 GLN A N 1
ATOM 561 C CA . GLN A 1 72 ? 19.360 -4.816 -15.803 1.00 91.19 72 GLN A CA 1
ATOM 562 C C . GLN A 1 72 ? 18.969 -3.619 -14.928 1.00 91.19 72 GLN A C 1
ATOM 564 O O . GLN A 1 72 ? 18.617 -3.804 -13.763 1.00 91.19 72 GLN A O 1
ATOM 569 N N . GLU A 1 73 ? 18.967 -2.408 -15.478 1.00 89.12 73 GLU A N 1
ATOM 570 C CA . GLU A 1 73 ? 18.624 -1.177 -14.763 1.00 89.12 73 GLU A CA 1
ATOM 571 C C . GLU A 1 73 ? 17.156 -1.187 -14.328 1.00 89.12 73 GLU A C 1
ATOM 573 O O . GLU A 1 73 ? 16.848 -0.830 -13.190 1.00 89.12 73 GLU A O 1
ATOM 578 N N . ASN A 1 74 ? 16.261 -1.694 -15.185 1.00 83.25 74 ASN A N 1
ATOM 579 C CA . ASN A 1 74 ? 14.861 -1.938 -14.834 1.00 83.25 74 ASN A CA 1
ATOM 580 C C . ASN A 1 74 ? 14.733 -2.875 -13.630 1.00 83.25 74 ASN A C 1
ATOM 582 O O . ASN A 1 74 ? 13.960 -2.601 -12.711 1.00 83.25 74 ASN A O 1
ATOM 586 N N . ARG A 1 75 ? 15.503 -3.971 -13.594 1.00 87.19 75 ARG A N 1
ATOM 587 C CA . ARG A 1 75 ? 15.493 -4.911 -12.465 1.00 87.19 75 ARG A CA 1
ATOM 588 C C . ARG A 1 75 ? 16.012 -4.264 -11.182 1.00 87.19 75 ARG A C 1
ATOM 590 O O . ARG A 1 75 ? 15.428 -4.489 -10.124 1.00 87.19 75 ARG A O 1
ATOM 597 N N . VAL A 1 76 ? 17.078 -3.463 -11.259 1.00 88.94 76 VAL A N 1
ATOM 598 C CA . VAL A 1 76 ? 17.622 -2.734 -10.099 1.00 88.94 76 VAL A CA 1
ATOM 599 C C . VAL A 1 76 ? 16.587 -1.757 -9.546 1.00 88.94 76 VAL A C 1
ATOM 601 O O . VAL A 1 76 ? 16.311 -1.782 -8.345 1.00 88.94 76 VAL A O 1
ATOM 604 N N . TYR A 1 77 ? 15.966 -0.949 -10.408 1.00 86.56 77 TYR A N 1
ATOM 605 C CA . TYR A 1 77 ? 14.911 -0.024 -10.000 1.00 86.56 77 TYR A CA 1
ATOM 606 C C . TYR A 1 77 ? 13.710 -0.762 -9.395 1.00 86.56 77 TYR A C 1
ATOM 608 O O . TYR A 1 77 ? 13.258 -0.407 -8.307 1.00 86.56 77 TYR A O 1
ATOM 616 N N . TYR A 1 78 ? 13.247 -1.841 -10.030 1.00 83.75 78 TYR A N 1
ATOM 617 C CA . TYR A 1 78 ? 12.130 -2.645 -9.532 1.00 83.75 78 TYR A CA 1
ATOM 618 C C . TYR A 1 78 ? 12.407 -3.256 -8.153 1.00 83.75 78 TYR A C 1
ATOM 620 O O . TYR A 1 78 ? 11.546 -3.211 -7.273 1.00 83.75 78 TYR A O 1
ATOM 628 N N . ASN A 1 79 ? 13.604 -3.809 -7.944 1.00 85.31 79 ASN A N 1
ATOM 629 C CA . ASN A 1 79 ? 13.997 -4.378 -6.656 1.00 85.31 79 ASN A CA 1
ATOM 630 C C . ASN A 1 79 ? 14.063 -3.308 -5.566 1.00 85.31 79 ASN A C 1
ATOM 632 O O . ASN A 1 79 ? 13.513 -3.515 -4.487 1.00 85.31 79 ASN A O 1
ATOM 636 N N . CYS A 1 80 ? 14.673 -2.157 -5.866 1.00 86.00 80 CYS A N 1
ATOM 637 C CA . CYS A 1 80 ? 14.709 -1.040 -4.929 1.00 86.00 80 CYS A CA 1
ATOM 638 C C . CYS A 1 80 ? 13.289 -0.590 -4.565 1.00 86.00 80 CYS A C 1
ATOM 640 O O . CYS A 1 80 ? 12.968 -0.426 -3.391 1.00 86.00 80 CYS A O 1
ATOM 642 N N . ARG A 1 81 ? 12.412 -0.446 -5.565 1.00 83.75 81 ARG A N 1
ATOM 643 C CA . ARG A 1 81 ? 11.012 -0.071 -5.357 1.00 83.75 81 ARG A CA 1
ATOM 644 C C . ARG A 1 81 ? 10.296 -1.065 -4.446 1.00 83.75 81 ARG A C 1
ATOM 646 O O . ARG A 1 81 ? 9.646 -0.652 -3.495 1.00 83.75 81 ARG A O 1
ATOM 653 N N . LYS A 1 82 ? 10.459 -2.367 -4.696 1.00 82.81 82 LYS A N 1
ATOM 654 C CA . LYS A 1 82 ? 9.878 -3.429 -3.863 1.00 82.81 82 LYS A CA 1
ATOM 655 C C . LYS A 1 82 ? 10.332 -3.314 -2.404 1.00 82.81 82 LYS A C 1
ATOM 657 O O . LYS A 1 82 ? 9.515 -3.458 -1.501 1.00 82.81 82 LYS A O 1
ATOM 662 N N . GLU A 1 83 ? 11.616 -3.053 -2.176 1.00 85.19 83 GLU A N 1
ATOM 663 C CA . GLU A 1 83 ? 12.165 -2.868 -0.832 1.00 85.19 83 GLU A CA 1
ATOM 664 C C . GLU A 1 83 ? 11.617 -1.603 -0.159 1.00 85.19 83 GLU A C 1
ATOM 666 O O . GLU A 1 83 ? 11.153 -1.661 0.980 1.00 85.19 83 GLU A O 1
ATOM 671 N N . ARG A 1 84 ? 11.601 -0.475 -0.875 1.00 85.31 84 ARG A N 1
ATOM 672 C CA . ARG A 1 84 ? 11.017 0.781 -0.395 1.00 85.31 84 ARG A CA 1
ATOM 673 C C . ARG A 1 84 ? 9.558 0.597 0.007 1.00 85.31 84 ARG A C 1
ATOM 675 O O . ARG A 1 84 ? 9.174 1.018 1.093 1.00 85.31 84 ARG A O 1
ATOM 682 N N . ASP A 1 85 ? 8.754 -0.025 -0.846 1.00 83.31 85 ASP A N 1
ATOM 683 C CA . ASP A 1 85 ? 7.324 -0.204 -0.602 1.00 83.31 85 ASP A CA 1
ATOM 684 C C . ASP A 1 85 ? 7.087 -1.120 0.613 1.00 83.31 85 ASP A C 1
ATOM 686 O O . ASP A 1 85 ? 6.232 -0.825 1.447 1.00 83.31 85 ASP A O 1
ATOM 690 N N . ALA A 1 86 ? 7.906 -2.164 0.791 1.00 84.38 86 ALA A N 1
ATOM 691 C CA . ALA A 1 86 ? 7.879 -3.004 1.991 1.00 84.38 86 ALA A CA 1
ATOM 692 C C . ALA A 1 86 ? 8.225 -2.221 3.273 1.00 84.38 86 ALA A C 1
ATOM 694 O O . ALA A 1 86 ? 7.592 -2.421 4.317 1.00 84.38 86 ALA A O 1
ATOM 695 N N . GLN A 1 87 ? 9.189 -1.295 3.204 1.00 86.62 87 GLN A N 1
ATOM 696 C CA . GLN A 1 87 ? 9.503 -0.399 4.320 1.00 86.62 87 GLN A CA 1
ATOM 697 C C . GLN A 1 87 ? 8.344 0.563 4.603 1.00 86.62 87 GLN A C 1
ATOM 699 O O . GLN A 1 87 ? 7.947 0.700 5.757 1.00 86.62 87 GLN A O 1
ATOM 704 N N . ILE A 1 88 ? 7.755 1.179 3.571 1.00 86.19 88 ILE A N 1
ATOM 705 C CA . ILE A 1 88 ? 6.586 2.059 3.723 1.00 86.19 88 ILE A CA 1
ATOM 706 C C . ILE A 1 88 ? 5.438 1.306 4.397 1.00 86.19 88 ILE A C 1
ATOM 708 O O . ILE A 1 88 ? 4.868 1.815 5.360 1.00 86.19 88 ILE A O 1
ATOM 712 N N . PHE A 1 89 ? 5.126 0.084 3.957 1.00 87.31 89 PHE A N 1
ATOM 713 C CA . PHE A 1 89 ? 4.078 -0.712 4.594 1.00 87.31 89 PHE A CA 1
ATOM 714 C C . PHE A 1 89 ? 4.395 -1.003 6.054 1.00 87.31 89 PHE A C 1
ATOM 716 O O . PHE A 1 89 ? 3.554 -0.737 6.908 1.00 87.31 89 PHE A O 1
ATOM 723 N N . THR A 1 90 ? 5.613 -1.444 6.369 1.00 88.69 90 THR A N 1
ATOM 724 C CA . THR A 1 90 ? 6.034 -1.655 7.765 1.00 88.69 90 THR A CA 1
ATOM 725 C C . THR A 1 90 ? 5.787 -0.410 8.622 1.00 88.69 90 THR A C 1
ATOM 727 O O . THR A 1 90 ? 5.150 -0.503 9.670 1.00 88.69 90 THR A O 1
ATOM 730 N N . ARG A 1 91 ? 6.184 0.771 8.133 1.00 90.19 91 ARG A N 1
ATOM 731 C CA . ARG A 1 91 ? 5.990 2.050 8.833 1.00 90.19 91 ARG A CA 1
ATOM 732 C C . ARG A 1 91 ? 4.522 2.440 8.988 1.00 90.19 91 ARG A C 1
ATOM 734 O O . ARG A 1 91 ? 4.149 2.949 10.043 1.00 90.19 91 ARG A O 1
ATOM 741 N N . ILE A 1 92 ? 3.695 2.195 7.968 1.00 91.00 92 ILE A N 1
ATOM 742 C CA . ILE A 1 92 ? 2.241 2.405 8.034 1.00 91.00 92 ILE A CA 1
ATOM 743 C C . ILE A 1 92 ? 1.636 1.533 9.127 1.00 91.00 92 ILE A C 1
ATOM 745 O O . ILE A 1 92 ? 0.879 2.050 9.937 1.00 91.00 92 ILE A O 1
ATOM 749 N N . LYS A 1 93 ? 1.994 0.247 9.190 1.00 91.44 93 LYS A N 1
ATOM 750 C CA . LYS A 1 93 ? 1.489 -0.657 10.230 1.00 91.44 93 LYS A CA 1
ATOM 751 C C . LYS A 1 93 ? 1.895 -0.218 11.627 1.00 91.44 93 LYS A C 1
ATOM 753 O O . LYS A 1 93 ? 1.038 -0.181 12.499 1.00 91.44 93 LYS A O 1
ATO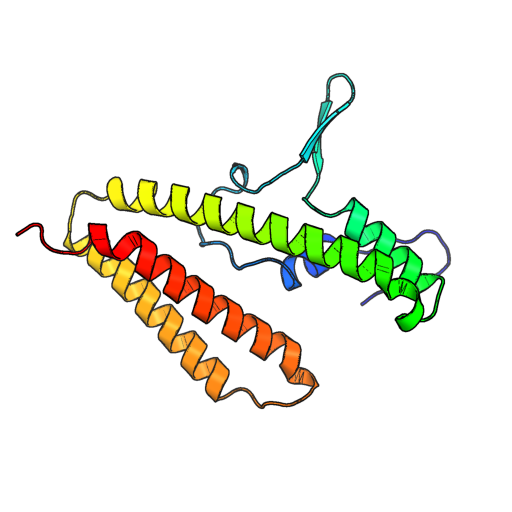M 758 N N . GLU A 1 94 ? 3.174 0.092 11.840 1.00 92.25 94 GLU A N 1
ATOM 759 C CA . GLU A 1 94 ? 3.667 0.572 13.139 1.00 92.25 94 GLU A CA 1
ATOM 760 C C . GLU A 1 94 ? 2.863 1.794 13.598 1.00 92.25 94 GLU A C 1
ATOM 762 O O . GLU A 1 94 ? 2.273 1.786 14.675 1.00 92.25 94 GLU A O 1
ATOM 767 N N . TRP A 1 95 ? 2.763 2.804 12.730 1.00 93.94 95 TRP A N 1
ATOM 768 C CA . TRP A 1 95 ? 2.008 4.024 13.003 1.00 93.94 95 TRP A CA 1
ATOM 769 C C . TRP A 1 95 ? 0.521 3.762 13.255 1.00 93.94 95 TRP A C 1
ATOM 771 O O . TRP A 1 95 ? -0.043 4.273 14.214 1.00 93.94 95 TRP A O 1
ATOM 781 N N . GLU A 1 96 ? -0.125 2.962 12.414 1.00 92.94 96 GLU A N 1
ATOM 782 C CA . GLU A 1 96 ? -1.562 2.717 12.506 1.00 92.94 96 GLU A CA 1
ATOM 783 C C . GLU A 1 96 ? -1.923 1.941 13.777 1.00 92.94 96 GLU A C 1
ATOM 785 O O . GLU A 1 96 ? -2.911 2.264 14.433 1.00 92.94 96 GLU A O 1
ATOM 790 N N . ILE A 1 97 ? -1.093 0.974 14.183 1.00 92.12 97 ILE A N 1
ATOM 791 C CA . ILE A 1 97 ? -1.253 0.275 15.463 1.00 92.12 97 ILE A CA 1
ATOM 792 C C . ILE A 1 97 ? -1.126 1.257 16.634 1.00 92.12 97 ILE A C 1
ATOM 794 O O . ILE A 1 97 ? -1.968 1.229 17.532 1.00 92.12 97 ILE A O 1
ATOM 798 N N . GLU A 1 98 ? -0.117 2.135 16.624 1.00 93.06 98 GLU A N 1
ATOM 799 C CA . GLU A 1 98 ? 0.053 3.162 17.662 1.00 93.06 98 GLU A CA 1
ATOM 800 C C . GLU A 1 98 ? -1.170 4.088 17.752 1.00 93.06 98 GLU A C 1
ATOM 802 O O . GLU A 1 98 ? -1.651 4.370 18.849 1.00 93.06 98 GLU A O 1
ATOM 807 N N . GLU A 1 99 ? -1.698 4.550 16.617 1.00 92.88 99 GLU A N 1
ATOM 808 C CA . GLU A 1 99 ? -2.865 5.439 16.586 1.00 92.88 99 GLU A CA 1
ATOM 809 C C . GLU A 1 99 ? -4.131 4.746 17.098 1.00 92.88 99 GLU A C 1
ATOM 811 O O . GLU A 1 99 ? -4.867 5.322 17.899 1.00 92.88 99 GLU A O 1
ATOM 816 N N . ILE A 1 100 ? -4.369 3.490 16.714 1.00 91.56 100 ILE A N 1
ATOM 817 C CA . ILE A 1 100 ? -5.536 2.731 17.185 1.00 91.56 100 ILE A CA 1
ATOM 818 C C . ILE A 1 100 ? -5.462 2.455 18.686 1.00 91.56 100 ILE A C 1
ATOM 820 O O . ILE A 1 100 ? -6.478 2.532 19.379 1.00 91.56 100 ILE A O 1
ATOM 824 N N . GLN A 1 101 ? -4.271 2.172 19.215 1.00 90.38 101 GLN A N 1
ATOM 825 C CA . GLN A 1 101 ? -4.080 1.960 20.650 1.00 90.38 101 GLN A CA 1
ATOM 826 C C . GLN A 1 101 ? -4.346 3.225 21.477 1.00 90.38 101 GLN A C 1
ATOM 828 O O . GLN A 1 101 ? -4.840 3.111 22.599 1.00 90.38 101 GLN A O 1
ATOM 833 N N . LYS A 1 102 ? -4.075 4.419 20.928 1.00 92.94 102 LYS A N 1
ATOM 834 C CA . LYS A 1 102 ? -4.356 5.706 21.592 1.00 92.94 102 LYS A CA 1
ATOM 835 C C . LYS A 1 102 ? -5.843 6.010 21.726 1.00 92.94 102 LYS A C 1
ATOM 837 O O . LYS A 1 102 ? -6.203 6.806 22.586 1.00 92.94 102 LYS A O 1
ATOM 842 N N . ILE A 1 103 ? -6.699 5.414 20.897 1.00 90.31 103 ILE A N 1
ATOM 843 C CA . ILE A 1 103 ? -8.152 5.591 20.971 1.00 90.31 103 ILE A CA 1
ATOM 844 C C . ILE A 1 103 ? -8.672 4.708 22.111 1.00 90.31 103 ILE A C 1
ATOM 846 O O . ILE A 1 103 ? -8.600 3.488 21.976 1.00 90.31 103 ILE A O 1
ATOM 850 N N . PRO A 1 104 ? -9.177 5.244 23.233 1.00 86.69 104 PRO A N 1
ATOM 851 C CA . PRO A 1 104 ? -9.635 4.409 24.341 1.00 86.69 104 PRO A CA 1
ATOM 852 C C . PRO A 1 104 ? -11.003 3.773 24.063 1.00 86.69 104 PRO A C 1
ATOM 854 O O . PRO A 1 104 ? -11.257 2.658 24.515 1.00 86.69 104 PRO A O 1
ATOM 857 N N . GLU A 1 105 ? -11.881 4.448 23.315 1.00 91.06 105 GLU A N 1
ATOM 858 C CA . GLU A 1 105 ? -13.241 3.966 23.084 1.00 91.06 105 GLU A CA 1
ATOM 859 C C . GLU A 1 105 ? -13.295 2.898 21.988 1.00 91.06 105 GLU A C 1
ATOM 861 O O . GLU A 1 105 ? -12.902 3.129 20.841 1.00 91.06 105 GLU A O 1
ATOM 866 N N . PHE A 1 106 ? -13.853 1.738 22.334 1.00 88.25 106 PHE A N 1
ATOM 867 C CA . PHE A 1 106 ? -14.050 0.624 21.411 1.00 88.25 106 PHE A CA 1
ATOM 868 C C . PHE A 1 106 ? -14.846 1.034 20.164 1.00 88.25 106 PHE A C 1
ATOM 870 O O . PHE A 1 106 ? -14.406 0.778 19.045 1.00 88.25 106 PHE A O 1
ATOM 877 N N . ASP A 1 107 ? -15.957 1.752 20.348 1.00 89.25 107 ASP A N 1
ATOM 878 C CA . ASP A 1 107 ? -16.836 2.167 19.248 1.00 89.25 107 ASP A CA 1
ATOM 879 C C . ASP A 1 107 ? -16.114 3.052 18.227 1.00 89.25 107 ASP A C 1
ATOM 881 O O . ASP A 1 107 ? -16.368 2.959 17.027 1.00 89.25 107 ASP A O 1
ATOM 885 N N . LYS A 1 108 ? -15.156 3.877 18.670 1.00 91.00 108 LYS A N 1
ATOM 886 C CA . LYS A 1 108 ? -14.335 4.692 17.764 1.00 91.00 108 LYS A CA 1
ATOM 887 C C . LYS A 1 108 ? -13.327 3.849 16.983 1.00 91.00 108 LYS A C 1
ATOM 889 O O . LYS A 1 108 ? -13.112 4.113 15.802 1.00 91.00 108 LYS A O 1
ATOM 894 N N . ARG A 1 109 ? -12.734 2.819 17.602 1.00 91.31 109 ARG A N 1
ATOM 895 C CA . ARG A 1 109 ? -11.866 1.861 16.888 1.00 91.31 109 ARG A CA 1
A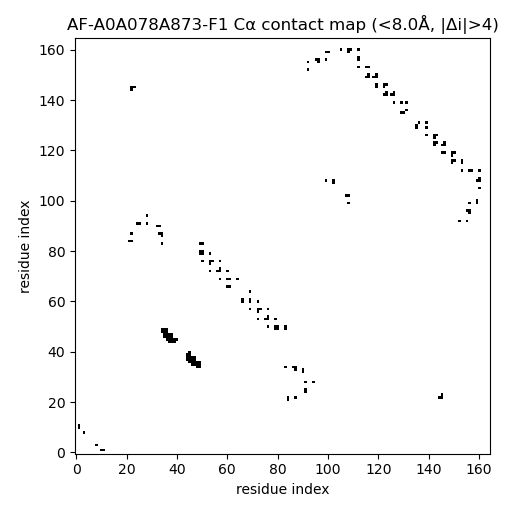TOM 896 C C . ARG A 1 109 ? -12.658 1.066 15.850 1.00 91.31 109 ARG A C 1
ATOM 898 O O . ARG A 1 109 ? -12.171 0.879 14.738 1.00 91.31 109 ARG A O 1
ATOM 905 N N . GLN A 1 110 ? -13.875 0.644 16.198 1.00 92.19 110 GLN A N 1
ATOM 906 C CA . GLN A 1 110 ? -14.788 -0.028 15.273 1.00 92.19 110 GLN A CA 1
ATOM 907 C C . GLN A 1 110 ? -15.188 0.897 14.124 1.00 92.19 110 GLN A C 1
ATOM 909 O O . GLN A 1 110 ? -15.062 0.516 12.967 1.00 92.19 110 GLN A O 1
ATOM 914 N N . SER A 1 111 ? -15.534 2.149 14.424 1.00 93.12 111 SER A N 1
ATOM 915 C CA . SER A 1 111 ? -15.880 3.144 13.401 1.00 93.12 111 SER A CA 1
ATOM 916 C C . SER A 1 111 ? -14.741 3.347 12.396 1.00 93.12 111 SER A C 1
ATOM 918 O O . SER A 1 111 ? -14.973 3.386 11.191 1.00 93.12 111 SER A O 1
ATOM 920 N N . TYR A 1 112 ? -13.489 3.406 12.866 1.00 92.50 112 TYR A N 1
ATOM 921 C CA . TYR A 1 112 ? -12.322 3.479 11.985 1.00 92.50 112 TYR A CA 1
ATOM 922 C C . TYR A 1 112 ? -12.188 2.250 11.071 1.00 92.50 112 TYR A C 1
ATOM 924 O O . TYR A 1 112 ? -11.878 2.384 9.886 1.00 92.50 112 TYR A O 1
ATOM 932 N N . TYR A 1 113 ? -12.419 1.049 11.606 1.00 93.31 113 TYR A N 1
ATOM 933 C CA . TYR A 1 113 ? -12.407 -0.182 10.816 1.00 93.31 113 TYR A CA 1
ATOM 934 C C . TYR A 1 113 ? -13.471 -0.165 9.720 1.00 93.31 113 TYR A C 1
ATOM 936 O O . TYR A 1 113 ? -13.167 -0.451 8.560 1.00 93.31 113 TYR A O 1
ATOM 944 N N . ASP A 1 114 ? -14.688 0.230 10.081 1.00 94.00 114 ASP A N 1
ATOM 945 C CA . ASP A 1 114 ? -15.822 0.301 9.167 1.00 94.00 114 ASP A CA 1
ATOM 946 C C . ASP A 1 114 ? -15.557 1.333 8.058 1.00 94.00 114 ASP A C 1
ATOM 948 O O . ASP A 1 114 ? -15.842 1.087 6.885 1.00 94.00 114 ASP A O 1
ATOM 952 N N . GLU A 1 115 ? -14.916 2.465 8.375 1.00 93.75 115 GLU A N 1
ATOM 953 C CA . GLU A 1 115 ? -14.472 3.433 7.366 1.00 93.75 115 GLU A CA 1
ATOM 954 C C . GLU A 1 115 ? -13.479 2.835 6.358 1.00 93.75 115 GLU A C 1
ATOM 956 O O . GLU A 1 115 ? -13.561 3.128 5.158 1.00 93.75 115 GLU A O 1
ATOM 961 N N . LEU A 1 116 ? -12.522 2.019 6.817 1.00 93.69 116 LEU A N 1
ATOM 962 C CA . LEU A 1 116 ? -11.590 1.325 5.923 1.00 93.69 116 LEU A CA 1
ATOM 963 C C . LEU A 1 116 ? -12.321 0.307 5.045 1.00 93.69 116 LEU A C 1
ATOM 965 O O . LEU 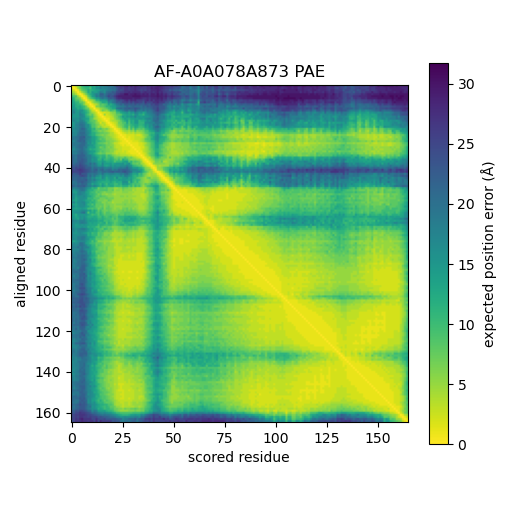A 1 116 ? -12.034 0.220 3.848 1.00 93.69 116 LEU A O 1
ATOM 969 N N . GLU A 1 117 ? -13.289 -0.414 5.608 1.00 95.25 117 GLU A N 1
ATOM 970 C CA . GLU A 1 117 ? -14.107 -1.370 4.868 1.00 95.25 117 GLU A CA 1
ATOM 971 C C . GLU A 1 117 ? -14.943 -0.686 3.781 1.00 95.25 117 GLU A C 1
ATOM 973 O O . GLU A 1 117 ? -14.923 -1.115 2.622 1.00 95.25 117 GLU A O 1
ATOM 978 N N . ILE A 1 118 ? -15.608 0.422 4.118 1.00 96.38 118 ILE A N 1
ATOM 979 C CA . ILE A 1 118 ? -16.384 1.232 3.174 1.00 96.38 118 ILE A CA 1
ATOM 980 C C . ILE A 1 118 ? -15.483 1.727 2.038 1.00 96.38 118 ILE A C 1
ATOM 982 O O . ILE A 1 118 ? -15.834 1.572 0.865 1.00 96.38 118 ILE A O 1
ATOM 986 N N . LYS A 1 119 ? -14.301 2.274 2.356 1.00 94.50 119 LYS A N 1
ATOM 987 C CA . LYS A 1 119 ? -13.327 2.724 1.344 1.00 94.50 119 LYS A CA 1
ATOM 988 C C . LYS A 1 119 ? -12.892 1.573 0.436 1.00 94.50 119 LYS A C 1
ATOM 990 O O . LYS A 1 119 ? -12.887 1.729 -0.786 1.00 94.50 119 LYS A O 1
ATOM 995 N N . ARG A 1 120 ? -12.592 0.400 1.004 1.00 95.44 120 ARG A N 1
ATOM 996 C CA . ARG A 1 120 ? -12.204 -0.795 0.237 1.00 95.44 120 ARG A CA 1
ATOM 997 C C . ARG A 1 120 ? -13.314 -1.216 -0.723 1.00 95.44 120 ARG A C 1
ATOM 999 O O . ARG A 1 120 ? -13.050 -1.426 -1.906 1.00 95.44 120 ARG A O 1
ATOM 1006 N N . ALA A 1 121 ? -14.553 -1.289 -0.241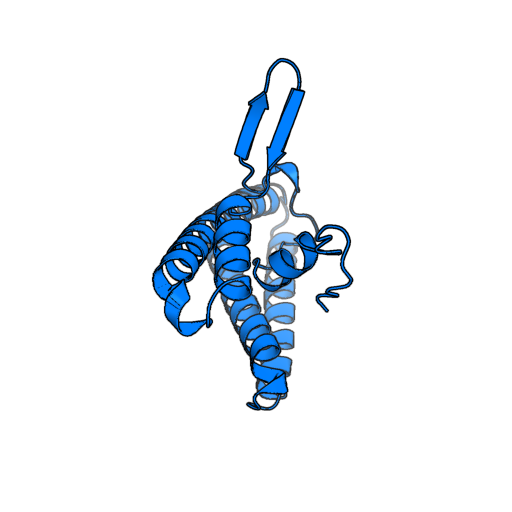 1.00 96.50 121 ALA A N 1
ATOM 1007 C CA . ALA A 1 121 ? -15.713 -1.660 -1.046 1.00 96.50 121 ALA A CA 1
ATOM 1008 C C . ALA A 1 121 ? -15.983 -0.652 -2.180 1.00 96.50 121 ALA A C 1
ATOM 1010 O O . ALA A 1 121 ? -16.299 -1.047 -3.305 1.00 96.50 121 ALA A O 1
ATOM 1011 N N . GLN A 1 122 ? -15.814 0.649 -1.920 1.00 96.25 122 GLN A N 1
ATOM 1012 C CA . GLN A 1 122 ? -15.949 1.693 -2.939 1.00 96.25 122 GLN A CA 1
ATOM 1013 C C . GLN A 1 122 ? -14.919 1.534 -4.063 1.00 96.25 122 GLN A C 1
ATOM 1015 O O . GLN A 1 122 ? -15.293 1.582 -5.238 1.00 96.25 122 GLN A O 1
ATOM 1020 N N . ILE A 1 123 ? -13.647 1.306 -3.724 1.00 93.94 123 ILE A N 1
ATOM 1021 C CA . ILE A 1 123 ? -12.583 1.110 -4.719 1.00 93.94 123 ILE A CA 1
ATOM 1022 C C . ILE A 1 123 ? -12.794 -0.202 -5.483 1.00 93.94 123 ILE A C 1
ATOM 1024 O O . ILE A 1 123 ? -12.685 -0.206 -6.708 1.00 93.94 123 ILE A O 1
ATOM 1028 N N . ALA A 1 124 ? -13.180 -1.289 -4.808 1.00 95.75 124 ALA A N 1
ATOM 1029 C CA . ALA A 1 124 ? -13.506 -2.563 -5.455 1.00 95.75 124 ALA A CA 1
ATOM 1030 C C . ALA A 1 124 ? -14.617 -2.404 -6.506 1.00 95.75 124 ALA A C 1
ATOM 1032 O O . ALA A 1 124 ? -14.459 -2.808 -7.659 1.00 95.75 124 ALA A O 1
ATOM 1033 N N . LYS A 1 125 ? -15.691 -1.688 -6.161 1.00 96.44 125 LYS A N 1
ATOM 1034 C CA . LYS A 1 125 ? -16.785 -1.381 -7.091 1.00 96.44 125 LYS A CA 1
ATOM 1035 C C . LYS A 1 125 ? -16.329 -0.526 -8.280 1.00 96.44 125 LYS A C 1
ATOM 1037 O O . LYS A 1 125 ? -16.810 -0.711 -9.398 1.00 96.44 125 LYS A O 1
ATOM 1042 N N . GLN A 1 126 ? -15.418 0.425 -8.068 1.00 94.19 126 GLN A N 1
ATOM 1043 C CA . GLN A 1 126 ? -14.829 1.212 -9.161 1.00 94.19 126 GLN A CA 1
ATOM 1044 C C . GLN A 1 126 ? -13.914 0.365 -10.056 1.00 94.19 126 GLN A C 1
ATOM 1046 O O . GLN A 1 126 ? -13.931 0.529 -11.279 1.00 94.19 126 GLN A O 1
ATOM 1051 N N . PHE A 1 127 ? -13.150 -0.554 -9.467 1.00 93.69 127 PHE A N 1
ATOM 1052 C CA . PHE A 1 127 ? -12.280 -1.478 -10.185 1.00 93.69 127 PHE A CA 1
ATOM 1053 C C . PHE A 1 127 ? -13.074 -2.395 -11.117 1.00 93.69 127 PHE A C 1
ATOM 1055 O O . PHE A 1 127 ? -12.731 -2.503 -12.294 1.00 93.69 127 PHE A O 1
ATOM 1062 N N . GLU A 1 128 ? -14.169 -2.982 -10.630 1.00 95.00 128 GLU A N 1
ATOM 1063 C CA . GLU A 1 128 ? -15.061 -3.839 -11.423 1.00 95.00 128 GLU A CA 1
ATOM 1064 C C . GLU A 1 128 ? -15.681 -3.099 -12.615 1.00 95.00 128 GLU A C 1
ATOM 1066 O O . GLU A 1 128 ? -15.778 -3.648 -13.711 1.00 95.00 128 GLU A O 1
ATOM 1071 N N . ARG A 1 129 ? -16.051 -1.827 -12.425 1.00 95.81 129 ARG A N 1
ATOM 1072 C CA . ARG A 1 129 ? -16.650 -0.978 -13.470 1.00 95.81 129 ARG A CA 1
ATOM 1073 C C . ARG A 1 129 ? -15.647 -0.453 -14.495 1.00 95.81 129 ARG A C 1
ATOM 1075 O O . ARG A 1 129 ? -16.050 -0.010 -15.568 1.00 95.81 129 ARG A O 1
ATOM 1082 N N . THR A 1 130 ? -14.358 -0.435 -14.169 1.00 91.50 130 THR A N 1
ATOM 1083 C CA . THR A 1 130 ? -13.331 0.137 -15.047 1.00 91.50 130 THR A CA 1
ATOM 1084 C C . THR A 1 130 ? -12.949 -0.874 -16.131 1.00 91.50 130 THR A C 1
ATOM 1086 O O . THR A 1 130 ? -12.513 -1.963 -15.781 1.00 91.50 130 THR A O 1
ATOM 1089 N N . PRO A 1 131 ? -13.027 -0.565 -17.438 1.00 92.81 131 PRO A N 1
ATOM 1090 C CA . PRO A 1 131 ? -12.725 -1.535 -18.495 1.00 92.81 131 PRO A CA 1
ATOM 1091 C C . PRO A 1 131 ? -11.293 -2.088 -18.437 1.00 92.81 131 PRO A C 1
ATOM 1093 O O . PRO A 1 131 ? -10.346 -1.347 -18.171 1.00 92.81 131 PRO A O 1
ATOM 1096 N N . SER A 1 132 ? -11.112 -3.371 -18.764 1.00 90.25 132 SER A N 1
ATOM 1097 C CA . SER A 1 132 ? -9.798 -4.034 -18.892 1.00 90.25 132 SER A CA 1
ATOM 1098 C C . SER A 1 132 ? -9.074 -3.679 -20.201 1.00 90.25 132 SER A C 1
ATOM 1100 O O . SER A 1 132 ? -8.577 -4.553 -20.905 1.00 90.25 132 SER A O 1
ATOM 1102 N N . SER A 1 133 ? -9.039 -2.397 -20.565 1.00 88.12 133 SER A N 1
ATOM 1103 C CA . SER A 1 133 ? -8.372 -1.904 -21.774 1.00 88.12 133 SER A CA 1
ATOM 1104 C C . SER A 1 133 ? -6.963 -1.381 -21.470 1.00 88.12 133 SER A C 1
ATOM 1106 O O . SER A 1 133 ? -6.677 -0.960 -20.348 1.00 88.12 133 SER A O 1
ATOM 1108 N N . MET A 1 134 ? -6.078 -1.364 -22.477 1.00 78.12 134 MET A N 1
ATOM 1109 C CA . MET A 1 134 ? -4.706 -0.843 -22.337 1.00 78.12 134 MET A CA 1
ATOM 1110 C C . MET A 1 134 ? -4.632 0.573 -21.729 1.00 78.12 134 MET A C 1
ATOM 1112 O O . MET A 1 134 ? -3.820 0.758 -20.822 1.00 78.12 134 MET A O 1
ATOM 1116 N N . PRO A 1 135 ? -5.497 1.540 -22.106 1.00 82.38 135 PRO A N 1
ATOM 1117 C CA . PRO A 1 135 ? -5.512 2.866 -21.479 1.00 82.38 135 PRO A CA 1
ATOM 1118 C C . PRO A 1 135 ? -5.819 2.847 -19.974 1.00 82.38 135 PRO A C 1
ATOM 1120 O O . PRO A 1 135 ? -5.352 3.700 -19.230 1.00 82.38 135 PRO A O 1
ATOM 1123 N N . ASN A 1 136 ? -6.586 1.860 -19.505 1.00 79.88 136 ASN A N 1
ATOM 1124 C CA . ASN A 1 136 ? -7.002 1.742 -18.108 1.00 79.88 136 ASN A CA 1
ATOM 1125 C C . ASN A 1 136 ? -6.110 0.804 -17.284 1.00 79.88 136 ASN A C 1
ATOM 1127 O O . ASN A 1 136 ? -6.357 0.625 -16.091 1.00 79.88 136 ASN A O 1
ATOM 1131 N N . LYS A 1 137 ? -5.076 0.203 -17.886 1.00 80.75 137 LYS A N 1
ATOM 1132 C CA . LYS A 1 137 ? -4.213 -0.795 -17.240 1.00 80.75 137 LYS A CA 1
ATOM 1133 C C . LYS A 1 137 ? -3.592 -0.270 -15.943 1.00 80.75 137 LYS A C 1
ATOM 1135 O O . LYS A 1 137 ? -3.774 -0.885 -14.896 1.00 80.75 137 LYS A O 1
ATOM 1140 N N . ASN A 1 138 ? -2.950 0.897 -15.995 1.00 76.12 138 ASN A N 1
ATOM 1141 C CA . ASN A 1 138 ? -2.319 1.514 -14.821 1.00 76.12 138 ASN A CA 1
ATOM 1142 C C . ASN A 1 138 ? -3.353 1.889 -13.753 1.00 76.12 138 ASN A C 1
ATOM 1144 O O . ASN A 1 138 ? -3.146 1.618 -12.574 1.00 76.12 138 ASN A O 1
ATOM 1148 N N . LYS A 1 139 ? -4.505 2.434 -14.165 1.00 81.38 139 LYS A N 1
ATOM 1149 C CA . LYS A 1 139 ? -5.605 2.771 -13.252 1.00 81.38 139 LYS A CA 1
ATOM 1150 C C . LYS A 1 139 ? -6.120 1.533 -12.514 1.00 81.38 139 LYS A C 1
ATOM 1152 O O . LYS A 1 139 ? -6.287 1.563 -11.298 1.00 81.38 139 LYS A O 1
ATOM 1157 N N . ARG A 1 140 ? -6.347 0.427 -13.232 1.00 85.38 140 ARG A N 1
ATOM 1158 C CA . ARG A 1 140 ? -6.777 -0.850 -12.642 1.00 85.38 140 ARG A CA 1
ATOM 1159 C C . ARG A 1 140 ? -5.724 -1.423 -11.705 1.00 85.38 140 ARG A C 1
ATOM 1161 O O . ARG A 1 140 ? -6.075 -1.844 -10.610 1.00 85.38 140 ARG A O 1
ATOM 1168 N N . TRP A 1 141 ? -4.454 -1.407 -12.101 1.00 83.94 141 TRP A N 1
ATOM 1169 C CA . TRP A 1 141 ? -3.351 -1.826 -11.234 1.00 83.94 141 TRP A CA 1
ATOM 1170 C C . TRP A 1 141 ? -3.292 -1.011 -9.950 1.00 83.94 141 TRP A C 1
ATOM 1172 O O . TRP A 1 141 ? -3.126 -1.589 -8.879 1.00 83.94 141 TRP A O 1
ATOM 1182 N N . ARG A 1 142 ? -3.505 0.305 -10.041 1.00 84.00 142 ARG A N 1
ATOM 1183 C CA . ARG A 1 142 ? -3.543 1.154 -8.858 1.00 84.00 142 ARG A CA 1
ATOM 1184 C C . ARG A 1 142 ? -4.681 0.776 -7.916 1.00 84.00 142 ARG A C 1
ATOM 1186 O O . ARG A 1 142 ? -4.435 0.516 -6.747 1.00 84.00 142 ARG A O 1
ATOM 1193 N N . MET A 1 143 ? -5.902 0.680 -8.433 1.00 88.31 143 MET A N 1
ATOM 1194 C CA . MET A 1 143 ? -7.054 0.298 -7.615 1.00 88.31 143 MET A CA 1
ATOM 1195 C C . MET A 1 143 ? -6.879 -1.090 -6.981 1.00 88.31 143 MET A C 1
ATOM 1197 O O . MET A 1 143 ? -7.241 -1.268 -5.825 1.00 88.31 143 MET A O 1
ATOM 1201 N N . ALA A 1 144 ? -6.294 -2.058 -7.696 1.00 87.88 144 ALA A N 1
ATOM 1202 C CA . ALA A 1 144 ? -5.994 -3.378 -7.137 1.00 87.88 144 ALA A CA 1
ATOM 1203 C C . ALA A 1 144 ? -5.007 -3.295 -5.960 1.00 87.88 144 ALA A C 1
ATOM 1205 O O . ALA A 1 144 ? -5.263 -3.883 -4.912 1.00 87.88 144 ALA A O 1
ATOM 1206 N N . ALA A 1 145 ? -3.933 -2.514 -6.109 1.00 86.38 145 ALA A N 1
ATOM 1207 C CA . ALA A 1 145 ? -2.972 -2.282 -5.034 1.00 86.38 145 ALA A CA 1
ATOM 1208 C C . ALA A 1 145 ? -3.614 -1.580 -3.823 1.00 86.38 145 ALA A C 1
ATOM 1210 O O . ALA A 1 145 ? -3.351 -1.960 -2.687 1.00 86.38 145 ALA A O 1
ATOM 1211 N N . ASP A 1 146 ? -4.493 -0.598 -4.050 1.00 89.00 146 ASP A N 1
ATOM 1212 C CA . ASP A 1 146 ? -5.208 0.096 -2.971 1.00 89.00 146 ASP A CA 1
ATOM 1213 C C . ASP A 1 146 ? -6.178 -0.844 -2.224 1.00 89.00 146 ASP A C 1
ATOM 1215 O O . ASP A 1 146 ? -6.282 -0.775 -0.999 1.00 89.00 146 ASP A O 1
ATOM 1219 N N . ILE A 1 147 ? -6.861 -1.755 -2.933 1.00 92.38 147 ILE A N 1
ATOM 1220 C CA . ILE A 1 147 ? -7.734 -2.776 -2.323 1.00 92.38 147 ILE A CA 1
ATOM 1221 C C . ILE A 1 147 ? -6.923 -3.714 -1.426 1.00 92.38 147 ILE A C 1
ATOM 1223 O O . ILE A 1 147 ? -7.314 -3.946 -0.280 1.00 92.38 147 ILE A O 1
ATOM 1227 N N . GLU A 1 148 ? -5.803 -4.234 -1.933 1.00 91.06 148 GLU A N 1
ATOM 1228 C CA . GLU A 1 148 ? -4.912 -5.129 -1.188 1.00 91.06 148 GLU A CA 1
ATOM 1229 C C . GLU A 1 148 ? -4.334 -4.426 0.043 1.00 91.06 148 GLU A C 1
ATOM 1231 O O . GLU A 1 148 ? -4.368 -4.966 1.148 1.00 91.06 148 GLU A O 1
ATOM 1236 N N . GLN A 1 149 ? -3.890 -3.178 -0.115 1.00 89.50 149 GLN A N 1
ATOM 1237 C CA . GLN A 1 149 ? -3.373 -2.384 0.990 1.00 89.50 149 GLN A CA 1
ATOM 1238 C C . GLN A 1 149 ? -4.434 -2.146 2.071 1.00 89.50 149 GLN A C 1
ATOM 1240 O O . GLN A 1 149 ? -4.136 -2.281 3.257 1.00 89.50 149 GLN A O 1
ATOM 1245 N N . LEU A 1 150 ? -5.666 -1.784 1.696 1.00 92.56 150 LEU A N 1
ATOM 1246 C CA . LEU A 1 150 ? -6.753 -1.579 2.659 1.00 92.56 150 LEU A CA 1
ATOM 1247 C C . LEU A 1 150 ? -7.106 -2.874 3.392 1.00 92.56 150 LEU A C 1
ATOM 1249 O O . LEU A 1 150 ? -7.285 -2.846 4.608 1.00 92.56 150 LEU A O 1
ATOM 1253 N N . GLN A 1 151 ? -7.148 -4.003 2.683 1.00 93.69 151 GLN A N 1
ATOM 1254 C CA . GLN A 1 151 ? -7.355 -5.307 3.304 1.00 93.69 151 GLN A CA 1
ATOM 1255 C C . GLN A 1 151 ? -6.244 -5.632 4.314 1.00 93.69 151 GLN A C 1
ATOM 1257 O O . GLN A 1 151 ? -6.535 -5.976 5.458 1.00 93.69 151 GLN A O 1
ATOM 1262 N N . TRP A 1 152 ? -4.983 -5.454 3.926 1.00 92.88 152 TRP A N 1
ATOM 1263 C CA . TRP A 1 152 ? -3.834 -5.689 4.798 1.00 92.88 152 TRP A CA 1
ATOM 1264 C C . TRP A 1 152 ? -3.847 -4.794 6.050 1.00 92.88 152 TRP A C 1
ATOM 1266 O O . TRP A 1 152 ? -3.573 -5.255 7.160 1.00 92.88 152 TRP A O 1
ATOM 1276 N N . ARG A 1 153 ? -4.221 -3.516 5.904 1.00 92.31 153 ARG A N 1
ATOM 1277 C CA . ARG A 1 153 ? -4.398 -2.584 7.033 1.00 92.31 153 ARG A CA 1
ATOM 1278 C C . ARG A 1 153 ? -5.474 -3.076 7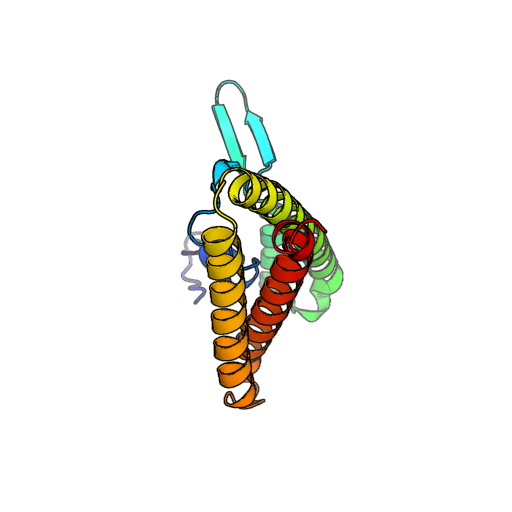.997 1.00 92.31 153 ARG A C 1
ATOM 1280 O O . ARG A 1 153 ? -5.209 -3.201 9.190 1.00 92.31 153 ARG A O 1
ATOM 1287 N N . MET A 1 154 ? -6.648 -3.441 7.476 1.00 93.56 154 MET A N 1
ATOM 1288 C CA . MET A 1 154 ? -7.748 -4.004 8.268 1.00 93.56 154 MET A CA 1
ATOM 1289 C C . MET A 1 154 ? -7.316 -5.259 9.043 1.00 93.56 154 MET A C 1
ATOM 1291 O O . MET A 1 154 ? -7.655 -5.401 10.216 1.00 93.56 154 MET A O 1
ATOM 1295 N N . GLU A 1 155 ? -6.554 -6.161 8.422 1.00 92.88 155 GLU A N 1
ATOM 1296 C CA . GLU A 1 155 ? -6.036 -7.371 9.075 1.00 92.88 155 GLU A CA 1
ATOM 1297 C C . GLU A 1 155 ? -5.101 -7.049 10.251 1.00 92.88 155 GLU A C 1
ATOM 1299 O O . GLU A 1 155 ? -5.228 -7.666 11.311 1.00 92.88 155 GLU A O 1
ATOM 1304 N N . ASN A 1 156 ? -4.223 -6.049 10.109 1.00 91.69 156 ASN A N 1
ATOM 1305 C CA . ASN A 1 156 ? -3.289 -5.643 11.167 1.00 91.69 156 ASN A CA 1
ATOM 1306 C C . ASN A 1 156 ? -3.977 -5.041 12.395 1.00 91.69 156 ASN A C 1
ATOM 1308 O O . ASN A 1 156 ? -3.470 -5.193 13.506 1.00 91.69 156 ASN A O 1
ATOM 1312 N N . ILE A 1 157 ? -5.106 -4.353 12.210 1.00 90.81 157 ILE A N 1
ATOM 1313 C CA . ILE A 1 157 ? -5.805 -3.696 13.320 1.00 90.81 157 ILE A CA 1
ATOM 1314 C C . ILE A 1 157 ? -6.919 -4.551 13.928 1.00 90.81 157 ILE A C 1
ATOM 1316 O O . ILE A 1 157 ? -7.381 -4.249 15.025 1.00 90.81 157 ILE A O 1
ATOM 1320 N N . LY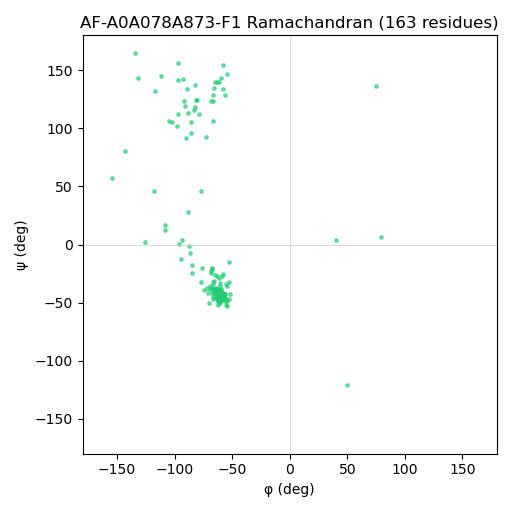S A 1 158 ? -7.319 -5.649 13.270 1.00 90.00 158 LYS A N 1
ATOM 1321 C CA . LYS A 1 158 ? -8.457 -6.505 13.654 1.00 90.00 158 LYS A CA 1
ATOM 1322 C C . LYS A 1 158 ? -8.413 -7.000 15.104 1.00 90.00 158 LYS A C 1
ATOM 1324 O O . LYS A 1 158 ? -9.460 -7.189 15.719 1.00 90.00 158 LYS A O 1
ATOM 1329 N N . SER A 1 159 ? -7.225 -7.222 15.668 1.00 88.75 159 SER A N 1
ATOM 1330 C CA . SER A 1 159 ? -7.067 -7.651 17.065 1.00 88.75 159 SER A CA 1
ATOM 1331 C C . SER A 1 159 ? -7.463 -6.582 18.087 1.00 88.75 159 SER A C 1
ATOM 1333 O O . SER A 1 159 ? -7.826 -6.934 19.203 1.00 88.75 159 SER A O 1
ATOM 1335 N N . PHE A 1 160 ? -7.426 -5.297 17.725 1.00 86.69 160 PHE A N 1
ATOM 1336 C CA . PHE A 1 160 ? -7.733 -4.174 18.624 1.00 86.69 160 PHE A CA 1
ATOM 1337 C C . PHE A 1 160 ? -9.226 -3.810 18.675 1.00 86.69 160 PHE A C 1
ATOM 1339 O O . PHE A 1 160 ? -9.610 -2.894 19.403 1.00 86.69 160 PHE A O 1
ATOM 1346 N N . ILE A 1 161 ? -10.036 -4.532 17.898 1.00 84.31 161 ILE A N 1
ATOM 1347 C CA . ILE A 1 161 ? -11.457 -4.270 17.611 1.00 84.31 161 ILE A CA 1
ATOM 1348 C C . ILE A 1 161 ? -12.331 -5.485 17.924 1.00 84.31 161 ILE A C 1
ATOM 1350 O O . ILE A 1 161 ? -13.539 -5.463 17.723 1.00 84.31 161 ILE A O 1
ATOM 1354 N N . LYS A 1 162 ? -11.742 -6.570 18.433 1.00 73.56 162 LYS A N 1
ATOM 1355 C CA . LYS A 1 162 ? -12.528 -7.630 19.059 1.00 73.56 162 LYS A CA 1
ATOM 1356 C C . LYS A 1 162 ? -12.828 -7.219 20.500 1.00 73.56 162 LYS A C 1
ATOM 1358 O O . LYS A 1 162 ? -11.907 -6.741 21.168 1.00 73.56 162 LYS A O 1
ATOM 1363 N N . PRO A 1 163 ? -14.060 -7.416 21.000 1.00 60.19 163 PRO A N 1
ATOM 1364 C CA . PRO A 1 163 ? -14.301 -7.312 22.431 1.00 60.19 163 PRO A CA 1
ATOM 1365 C C . PRO A 1 163 ? -13.361 -8.297 23.133 1.00 60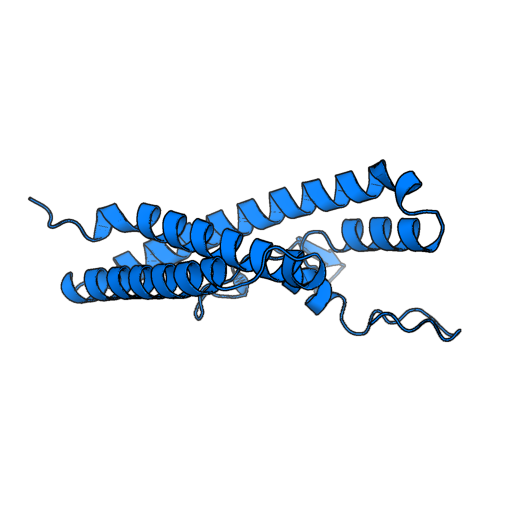.19 163 PRO A C 1
ATOM 1367 O O . PRO A 1 163 ? -13.260 -9.456 22.719 1.00 60.19 163 PRO A O 1
ATOM 1370 N N . GLN A 1 164 ? -12.614 -7.823 24.132 1.00 54.84 164 GLN A N 1
ATOM 1371 C CA . GLN A 1 164 ? -11.885 -8.727 25.016 1.00 54.84 164 GLN A CA 1
ATOM 1372 C C . GLN A 1 164 ? -12.944 -9.507 25.794 1.00 54.84 164 GLN A C 1
ATOM 1374 O O . GLN A 1 164 ? -13.662 -8.923 26.603 1.00 54.84 164 GLN A O 1
ATOM 1379 N N . ILE A 1 165 ? -13.110 -10.779 25.427 1.00 45.19 165 ILE A N 1
ATOM 1380 C CA . ILE A 1 165 ? -13.934 -11.751 26.152 1.00 45.19 165 ILE A CA 1
ATOM 1381 C C . ILE A 1 165 ? -13.187 -12.139 27.422 1.00 45.19 165 ILE A C 1
ATOM 1383 O O . ILE A 1 165 ? -11.967 -12.405 27.301 1.00 45.19 165 ILE A O 1
#

pLDDT: mean 79.02, std 17.17, range [29.5, 96.5]

Sequence (165 aa):
MISTDSKGFYIENLGELNKEHSPSLPMNFPKERLPCKIYKITLTIMIAELCEEALIKMSLCVFQNQSNLCGQENRVYYNCRKERDAQIFTRIKEWEIEEIQKIPEFDKRQSYYDELEIKRAQIAKQFERTPSSMPNKNKRWRMAADIEQLQWRMENIKSFIKPQI

Secondary structure (DSSP, 8-state):
-----SS----TTHHHHHHHTSPPPPTT--GGGS-EEEEEETTEEEEEETTHHHHHHHHHHHHHS-GGG-HHHHHHHHHHHHHHHHHHHHHHHHHHHHHHHH---HHHHHHHHHHHHHHHHHHHHHHHHS--SGGGHHHHHHHHHHHHHHHHHHHHHGGGSS---

Radius of gyration: 19.72 Å; Cα contacts (8 Å, |Δi|>4): 108; chains: 1; bounding box: 46×34×53 Å